Protein AF-A0A6A6DQ33-F1 (afdb_monomer)

Nearest PDB structures (foldseek):
  9dm1-assembly1_P  TM=4.005E-01  e=4.523E+00  Mycolicibacterium smegmatis MC2 155
  8d0k-assembly1_F  TM=3.112E-01  e=6.592E+00  Homo sapiens
  5b7j-assembly1_A  TM=2.727E-01  e=8.474E+00  Schizosaccharomyces pombe 972h-

Secondary structure (DSSP, 8-state):
-PPPPPTTPPPGGG-S--HHHHHHHHTT-----S-SSTT-SS-HHHHHTT----PPPGGGHHHHHHHHHHHHGGGS-TT----HHHHHHHHHHHHHHHHHHHHHHHHHHHTT--HHHHHHHTT-

Organism: NCBI:txid1314779

Foldseek 3Di:
DDDPAPPVDDDPVQQAAFLVCLVCLLVVDDDQFGCPDPPDQGTPRCVVVVHGGHGQDPVLVVLVVQLCVLCVVVVPDDDDDDDPVSSVSSNVSSVVSVVCCVVVVVVCVVVVHDPVNVVVVVPD

Solvent-accessible surface area (backbone atoms only — not comparable to full-atom values): 7362 Å² total; per-residue (Å²): 136,84,77,80,66,53,96,89,55,66,56,83,90,53,62,51,57,33,45,63,51,43,53,37,34,38,71,74,40,89,70,64,31,52,45,86,44,100,83,52,85,39,30,40,40,29,54,76,67,75,45,84,59,43,77,64,66,80,89,47,50,69,39,45,50,54,27,43,63,50,46,55,71,60,74,74,50,88,87,66,83,79,51,72,64,53,53,48,49,29,25,50,27,29,47,53,35,52,47,51,54,52,51,52,54,48,51,36,60,76,66,72,47,54,75,70,56,57,44,62,71,72,73,113

Mean predicted aligned error: 10.92 Å

Structure (mmCIF, N/CA/C/O backbone):
data_AF-A0A6A6DQ33-F1
#
_entry.id   AF-A0A6A6DQ33-F1
#
loop_
_atom_site.group_PDB
_atom_site.id
_atom_site.type_symbol
_atom_s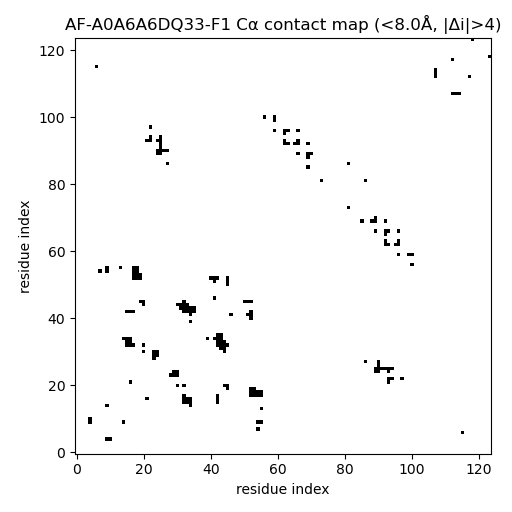ite.label_atom_id
_atom_site.label_alt_id
_atom_site.label_comp_id
_atom_site.label_asym_id
_atom_site.label_entity_id
_atom_site.label_seq_id
_atom_site.pdbx_PDB_ins_code
_atom_site.Cartn_x
_atom_site.Cartn_y
_atom_site.Cartn_z
_atom_site.occupancy
_atom_site.B_iso_or_equiv
_atom_site.auth_seq_id
_atom_site.auth_comp_id
_atom_site.auth_asym_id
_atom_site.auth_atom_id
_atom_site.pdbx_PDB_model_num
ATOM 1 N N . MET A 1 1 ? -12.518 -20.799 8.725 1.00 28.38 1 MET A N 1
ATOM 2 C CA . MET A 1 1 ? -12.391 -19.847 9.847 1.00 28.38 1 MET A CA 1
ATOM 3 C C . MET A 1 1 ? -11.138 -19.026 9.609 1.00 28.38 1 MET A C 1
ATOM 5 O O . MET A 1 1 ? -10.052 -19.588 9.668 1.00 28.38 1 MET A O 1
ATOM 9 N N . LEU A 1 2 ? -11.285 -17.757 9.228 1.00 30.23 2 LEU A N 1
ATOM 10 C CA . LEU A 1 2 ? -10.161 -16.832 9.081 1.00 30.23 2 LEU A CA 1
ATOM 11 C C . L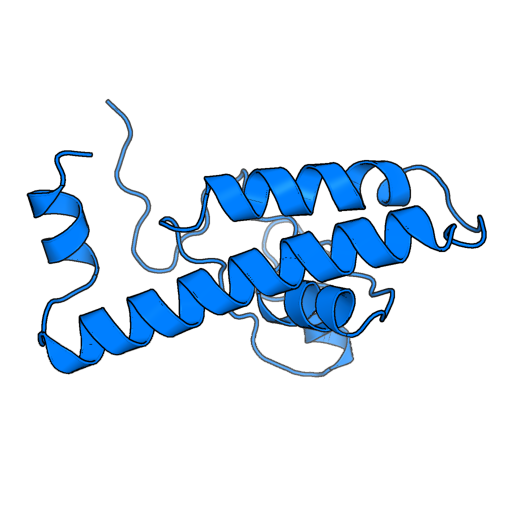EU A 1 2 ? -9.921 -16.198 10.451 1.00 30.23 2 LEU A C 1
ATOM 13 O O . LEU A 1 2 ? -10.821 -15.593 11.021 1.00 30.23 2 LEU A O 1
ATOM 17 N N . ILE A 1 3 ? -8.738 -16.422 11.016 1.00 31.08 3 ILE A N 1
ATOM 18 C CA . ILE A 1 3 ? -8.346 -15.833 12.297 1.00 31.08 3 ILE A CA 1
ATOM 19 C C . ILE A 1 3 ? -8.241 -14.312 12.085 1.00 31.08 3 ILE A C 1
ATOM 21 O O . ILE A 1 3 ? -7.546 -13.903 11.147 1.00 31.08 3 ILE A O 1
ATOM 25 N N . PRO A 1 4 ? -8.892 -13.473 12.916 1.00 37.91 4 PRO A N 1
ATOM 26 C CA . PRO A 1 4 ? -8.743 -12.028 12.829 1.00 37.91 4 PRO A CA 1
ATOM 27 C C . PRO A 1 4 ? -7.270 -11.688 13.018 1.00 37.91 4 PRO A C 1
ATOM 29 O O . PRO A 1 4 ? -6.649 -12.083 14.009 1.00 37.91 4 PRO A O 1
ATOM 32 N N . CYS A 1 5 ? -6.684 -10.998 12.044 1.00 41.97 5 CYS A N 1
ATOM 33 C CA . CYS A 1 5 ? -5.303 -10.572 12.169 1.00 41.97 5 CYS A CA 1
ATOM 34 C C . CYS A 1 5 ? -5.209 -9.566 13.329 1.00 41.97 5 CYS A C 1
ATOM 36 O O . CYS A 1 5 ? -6.021 -8.636 13.368 1.00 41.97 5 CYS A O 1
ATOM 38 N N . PRO A 1 6 ? -4.279 -9.739 14.288 1.00 38.22 6 PRO A N 1
ATOM 39 C CA . PRO A 1 6 ? -4.170 -8.829 15.413 1.00 38.22 6 PRO A CA 1
ATOM 40 C C . PRO A 1 6 ? -4.020 -7.381 14.930 1.00 38.22 6 PRO A C 1
ATOM 42 O O . PRO A 1 6 ? -3.307 -7.140 13.952 1.00 38.22 6 PRO A O 1
ATOM 45 N N . PRO A 1 7 ? -4.615 -6.398 15.621 1.00 42.41 7 PRO A N 1
ATOM 46 C CA . PRO A 1 7 ? -4.389 -4.992 15.321 1.00 42.41 7 PRO A CA 1
ATOM 47 C C . PRO A 1 7 ? -2.909 -4.707 15.585 1.00 42.41 7 PRO A C 1
ATOM 49 O O . PRO A 1 7 ? -2.514 -4.628 16.742 1.00 42.41 7 PRO A O 1
ATOM 52 N N . THR A 1 8 ? -2.101 -4.657 14.516 1.00 43.38 8 THR A N 1
ATOM 53 C CA . THR A 1 8 ? -0.626 -4.463 14.408 1.00 43.38 8 THR A CA 1
ATOM 54 C C . THR A 1 8 ? 0.106 -5.578 13.658 1.00 43.38 8 THR A C 1
ATOM 56 O O . THR A 1 8 ? 1.236 -5.353 13.223 1.00 43.38 8 THR A O 1
ATOM 59 N N . ALA A 1 9 ? -0.509 -6.742 13.452 1.00 42.81 9 ALA A N 1
ATOM 60 C CA . ALA A 1 9 ? 0.047 -7.782 12.602 1.00 42.81 9 ALA A CA 1
ATOM 61 C C . ALA A 1 9 ? -0.470 -7.586 11.174 1.00 42.81 9 ALA A C 1
ATOM 63 O O . ALA A 1 9 ? -1.669 -7.518 10.928 1.00 42.81 9 ALA A O 1
ATOM 64 N N . LEU A 1 10 ? 0.451 -7.451 10.227 1.00 50.44 10 LEU A N 1
ATOM 65 C CA . LEU A 1 10 ? 0.144 -7.555 8.807 1.00 50.44 10 LEU A CA 1
ATOM 66 C C . LEU A 1 10 ? 0.066 -9.062 8.498 1.00 50.44 10 LEU A C 1
ATOM 68 O O . LEU A 1 10 ? 1.026 -9.766 8.825 1.00 50.44 10 LEU A O 1
ATOM 72 N N . PRO A 1 11 ? -1.026 -9.594 7.918 1.00 49.78 11 PRO A N 1
ATOM 73 C CA . PRO A 1 11 ? -1.019 -10.952 7.368 1.00 49.78 11 PRO A CA 1
ATOM 74 C C . PRO A 1 11 ? 0.152 -11.078 6.382 1.00 49.78 11 PRO A C 1
ATOM 76 O O . PRO A 1 11 ? 0.503 -10.079 5.763 1.00 49.78 11 PRO A O 1
ATOM 79 N N . GLU A 1 12 ? 0.755 -12.256 6.206 1.00 45.94 12 GLU A N 1
ATOM 80 C CA . GLU A 1 12 ? 1.919 -12.465 5.311 1.00 45.94 12 GLU A CA 1
ATOM 81 C C . GLU A 1 12 ? 1.751 -11.843 3.908 1.00 45.94 12 GLU A C 1
ATOM 83 O O . GLU A 1 12 ? 2.718 -11.352 3.332 1.00 45.94 12 GLU A O 1
ATOM 88 N N . ALA A 1 13 ? 0.517 -11.747 3.399 1.00 46.16 13 ALA A N 1
ATOM 89 C CA . ALA A 1 13 ? 0.183 -11.070 2.141 1.00 46.16 13 ALA A CA 1
ATOM 90 C C . ALA A 1 13 ? 0.441 -9.542 2.126 1.00 46.16 13 ALA A C 1
ATOM 92 O O . ALA A 1 13 ? 0.576 -8.952 1.062 1.00 46.16 13 ALA A O 1
ATOM 93 N N . PHE A 1 14 ? 0.529 -8.891 3.288 1.00 53.31 14 PHE A N 1
ATOM 94 C CA . PHE A 1 14 ? 0.688 -7.439 3.453 1.00 53.31 14 PHE A CA 1
ATOM 95 C C . PHE A 1 14 ? 2.102 -7.036 3.907 1.00 53.31 14 PHE A C 1
ATOM 97 O O . PHE A 1 14 ? 2.353 -5.883 4.261 1.00 53.31 14 PHE A O 1
ATOM 104 N N . TRP A 1 15 ? 3.047 -7.978 3.895 1.00 62.41 15 TRP A N 1
ATOM 105 C CA . TRP A 1 15 ? 4.448 -7.764 4.276 1.00 62.41 15 TRP A CA 1
ATOM 106 C C . TRP A 1 15 ? 5.325 -7.225 3.148 1.00 62.41 15 TRP A C 1
ATOM 108 O O . TRP A 1 15 ? 6.547 -7.230 3.273 1.00 62.41 15 TRP A O 1
ATOM 118 N N . VAL A 1 16 ? 4.748 -6.767 2.036 1.00 69.44 16 VAL A N 1
ATOM 119 C CA . VAL A 1 16 ? 5.566 -6.334 0.898 1.00 69.44 16 VAL A CA 1
ATOM 120 C C . VAL A 1 16 ? 5.788 -4.825 0.892 1.00 69.44 16 VAL A C 1
ATOM 122 O O . VAL A 1 16 ? 6.915 -4.399 0.658 1.00 69.44 16 VAL A O 1
ATOM 125 N N . ILE A 1 17 ? 4.777 -4.014 1.234 1.00 80.06 17 ILE A N 1
ATOM 126 C CA . ILE A 1 17 ? 4.836 -2.542 1.188 1.00 80.06 17 ILE A CA 1
ATOM 127 C C . ILE A 1 17 ? 4.105 -1.890 2.374 1.00 80.06 17 ILE A C 1
ATOM 129 O O . ILE A 1 17 ? 3.120 -2.414 2.880 1.00 80.06 17 ILE A O 1
ATOM 133 N N . CYS A 1 18 ? 4.584 -0.726 2.831 1.00 86.19 18 CYS A N 1
ATOM 134 C CA . CYS A 1 18 ? 3.925 0.064 3.879 1.00 86.19 18 CYS A CA 1
ATOM 135 C C . CYS A 1 18 ? 3.156 1.263 3.295 1.00 86.19 18 CYS A C 1
ATOM 137 O O . CYS A 1 18 ? 3.450 1.718 2.185 1.00 86.19 18 CYS A O 1
ATOM 139 N N . LEU A 1 19 ? 2.239 1.850 4.074 1.00 85.62 19 LEU A N 1
ATOM 140 C CA . LEU A 1 19 ? 1.421 2.984 3.622 1.00 85.62 19 LEU A CA 1
ATOM 141 C C . LEU A 1 19 ? 2.277 4.181 3.165 1.00 85.62 19 LEU A C 1
ATOM 143 O O . LEU A 1 19 ? 1.967 4.823 2.167 1.00 85.62 19 LEU A O 1
ATOM 147 N N . ARG A 1 20 ? 3.410 4.452 3.829 1.00 87.62 20 ARG A N 1
ATOM 148 C CA . ARG A 1 20 ? 4.322 5.546 3.434 1.00 87.62 20 ARG A CA 1
ATOM 149 C C . ARG A 1 20 ? 4.970 5.319 2.073 1.00 87.62 20 ARG A C 1
ATOM 151 O O . ARG A 1 20 ? 5.145 6.268 1.315 1.00 87.62 20 ARG A O 1
ATOM 158 N N . SER A 1 21 ? 5.359 4.081 1.781 1.00 86.31 21 SER A N 1
ATOM 159 C CA . SER A 1 21 ? 5.921 3.714 0.482 1.00 86.31 21 SER A CA 1
ATOM 160 C C . SER A 1 21 ? 4.870 3.861 -0.612 1.00 86.31 21 SER A C 1
ATOM 162 O O . SER A 1 21 ? 5.149 4.470 -1.639 1.00 86.31 21 SER A O 1
ATOM 164 N N . MET A 1 22 ? 3.644 3.402 -0.360 1.00 87.31 22 MET A N 1
ATOM 165 C CA . MET A 1 22 ? 2.522 3.587 -1.282 1.00 87.31 22 MET A CA 1
ATOM 166 C C . MET A 1 22 ? 2.224 5.074 -1.532 1.00 87.31 22 MET A C 1
ATOM 168 O O . MET A 1 22 ? 2.073 5.495 -2.674 1.00 87.31 22 MET A O 1
ATOM 172 N N . GLN A 1 23 ? 2.229 5.913 -0.493 1.00 87.25 23 GLN A N 1
ATOM 173 C CA . GLN A 1 23 ? 2.059 7.363 -0.653 1.00 87.25 23 GLN A CA 1
ATOM 174 C C . GLN A 1 23 ? 3.188 7.991 -1.480 1.00 87.25 23 GLN A C 1
ATOM 176 O O . GLN A 1 23 ? 2.965 8.971 -2.191 1.00 87.25 23 GLN A O 1
ATOM 181 N N . ALA A 1 24 ? 4.406 7.448 -1.409 1.00 87.38 24 ALA A N 1
ATOM 182 C CA . ALA A 1 24 ? 5.499 7.888 -2.266 1.00 87.38 24 ALA A CA 1
ATOM 183 C C . ALA A 1 24 ? 5.221 7.552 -3.743 1.00 87.38 24 ALA A C 1
ATOM 185 O O . ALA A 1 24 ? 5.383 8.435 -4.588 1.00 87.38 24 ALA A O 1
ATOM 186 N N . PHE A 1 25 ? 4.697 6.357 -4.037 1.00 84.81 25 PHE A N 1
ATOM 187 C CA . PHE A 1 25 ? 4.216 5.995 -5.377 1.00 84.81 25 PHE A CA 1
ATOM 188 C C . PHE A 1 25 ? 3.073 6.896 -5.853 1.00 84.81 25 PHE A C 1
ATOM 190 O O . PHE A 1 25 ? 3.122 7.402 -6.970 1.00 84.81 25 PHE A O 1
ATOM 197 N N . GLY A 1 26 ? 2.105 7.210 -4.987 1.00 82.56 26 GLY A N 1
ATOM 198 C CA . GLY A 1 26 ? 1.033 8.165 -5.296 1.00 82.56 26 GLY A CA 1
ATOM 199 C C . GLY A 1 26 ? 1.536 9.578 -5.621 1.00 82.56 26 GLY A C 1
ATOM 200 O O . GLY A 1 26 ? 0.902 10.323 -6.363 1.00 82.56 26 GLY A O 1
ATOM 201 N N . ARG A 1 27 ? 2.726 9.944 -5.133 1.00 84.62 27 ARG A N 1
ATOM 202 C CA . ARG A 1 27 ? 3.420 11.194 -5.492 1.00 84.62 27 ARG A CA 1
ATOM 203 C C . ARG A 1 27 ? 4.258 11.072 -6.770 1.00 84.62 27 ARG A C 1
ATOM 205 O O . ARG A 1 27 ? 4.960 12.016 -7.119 1.00 84.62 27 ARG A O 1
ATOM 212 N N . GLY A 1 28 ? 4.199 9.936 -7.465 1.00 80.25 28 GLY A N 1
ATOM 213 C CA . GLY A 1 28 ? 4.992 9.638 -8.657 1.00 80.25 28 GLY A CA 1
ATOM 214 C C . GLY A 1 28 ? 6.454 9.308 -8.369 1.00 80.25 28 GLY A C 1
ATOM 215 O O . GLY A 1 28 ? 7.284 9.443 -9.260 1.00 80.25 28 GLY A O 1
ATOM 216 N N . ARG A 1 29 ? 6.804 8.929 -7.133 1.00 80.38 29 ARG A N 1
ATOM 217 C CA . ARG A 1 29 ? 8.171 8.521 -6.790 1.00 80.38 29 ARG A CA 1
ATOM 218 C C . ARG A 1 29 ? 8.286 7.007 -6.883 1.00 80.38 29 ARG A C 1
ATOM 220 O O . ARG A 1 29 ? 7.587 6.306 -6.155 1.00 80.38 29 ARG A O 1
ATOM 227 N N . ARG A 1 30 ? 9.226 6.513 -7.691 1.00 78.12 30 ARG A N 1
ATOM 228 C CA . ARG A 1 30 ? 9.696 5.128 -7.571 1.00 78.12 30 ARG A CA 1
ATOM 229 C C . ARG A 1 30 ? 10.487 4.998 -6.274 1.00 78.12 30 ARG A C 1
ATOM 231 O O . ARG A 1 30 ? 11.362 5.816 -5.984 1.00 78.12 30 ARG A O 1
ATOM 238 N N . VAL A 1 31 ? 10.152 4.000 -5.467 1.00 81.25 31 VAL A N 1
ATOM 239 C CA . VAL A 1 31 ? 10.822 3.747 -4.190 1.00 81.25 31 VAL A CA 1
ATOM 240 C C . VAL A 1 31 ? 11.118 2.268 -4.047 1.00 81.25 31 VAL A C 1
ATOM 242 O O . VAL A 1 31 ? 10.304 1.433 -4.415 1.00 81.25 31 VAL A O 1
ATOM 245 N N . ILE A 1 32 ? 12.258 1.934 -3.453 1.00 81.50 32 ILE A N 1
ATOM 246 C CA . ILE A 1 32 ? 12.539 0.555 -3.054 1.00 81.50 32 ILE A CA 1
ATOM 247 C C . ILE A 1 32 ? 11.772 0.304 -1.763 1.00 81.50 32 ILE A C 1
ATOM 249 O O . ILE A 1 32 ? 12.035 0.951 -0.749 1.00 81.50 32 ILE A O 1
ATOM 253 N N . PHE A 1 33 ? 10.801 -0.601 -1.791 1.00 79.50 33 PHE A N 1
ATOM 254 C CA . PHE A 1 33 ? 9.858 -0.772 -0.687 1.00 79.50 33 PHE A CA 1
ATOM 255 C C . PHE A 1 33 ? 9.816 -2.183 -0.099 1.00 79.50 33 PHE A C 1
ATOM 257 O O . PHE A 1 33 ? 9.220 -2.344 0.959 1.00 79.50 33 PHE A O 1
ATOM 264 N N . LYS A 1 34 ? 10.451 -3.185 -0.715 1.00 78.44 34 LYS A N 1
ATOM 265 C CA . LYS A 1 34 ? 10.491 -4.548 -0.162 1.00 78.44 34 LYS A CA 1
ATOM 266 C C . LYS A 1 34 ? 11.187 -4.566 1.206 1.00 78.44 34 LYS A C 1
ATOM 268 O O . LYS A 1 34 ? 12.031 -3.719 1.514 1.00 78.44 34 LYS A O 1
ATOM 273 N N . PHE A 1 35 ? 10.820 -5.514 2.064 1.00 75.75 35 PHE A N 1
ATOM 274 C CA . PHE A 1 35 ? 11.473 -5.692 3.360 1.00 75.75 35 PHE A CA 1
ATOM 275 C C . PHE A 1 35 ? 12.802 -6.424 3.172 1.00 75.75 35 PHE A C 1
ATOM 277 O O . PHE A 1 35 ? 12.847 -7.522 2.632 1.00 75.75 35 PHE A O 1
ATOM 284 N N . ASN A 1 36 ? 13.892 -5.831 3.664 1.00 69.94 36 ASN A N 1
ATOM 285 C CA . ASN A 1 36 ? 15.238 -6.390 3.484 1.00 69.94 36 ASN A CA 1
ATOM 286 C C . ASN A 1 36 ? 15.466 -7.709 4.244 1.00 69.94 36 ASN A C 1
ATOM 288 O O . ASN A 1 36 ? 16.427 -8.420 3.968 1.00 69.94 36 ASN A O 1
ATOM 292 N N . LYS A 1 37 ? 14.645 -8.006 5.261 1.00 69.88 37 LYS A N 1
ATOM 293 C CA . LYS A 1 37 ? 14.735 -9.219 6.085 1.00 69.88 37 LYS A CA 1
ATOM 294 C C . LYS A 1 37 ? 13.341 -9.681 6.492 1.00 69.88 37 LYS A C 1
ATOM 296 O O . LYS A 1 37 ? 12.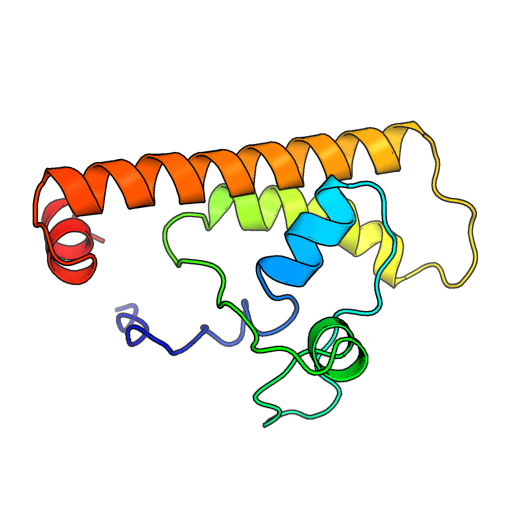497 -8.844 6.810 1.00 69.88 37 LYS A O 1
ATOM 301 N N . LEU A 1 38 ? 13.177 -10.998 6.615 1.00 60.91 38 LEU A N 1
ATOM 302 C CA . LEU A 1 38 ? 11.936 -11.691 6.996 1.00 60.91 38 LEU A CA 1
ATOM 303 C C . LEU A 1 38 ? 11.366 -11.292 8.369 1.00 60.91 38 LEU A C 1
ATOM 305 O O . LEU A 1 38 ? 10.210 -11.553 8.630 1.00 60.91 38 LEU A O 1
ATOM 309 N N . ASN A 1 39 ? 12.158 -10.643 9.230 1.00 65.38 39 ASN A N 1
ATOM 310 C CA . ASN A 1 39 ? 11.735 -10.131 10.544 1.00 65.38 39 ASN A CA 1
ATOM 311 C C . ASN A 1 39 ? 11.984 -8.618 10.690 1.00 65.38 39 ASN A C 1
ATOM 313 O O . ASN A 1 39 ? 12.089 -8.091 11.802 1.00 65.38 39 ASN A O 1
ATOM 317 N N . SER A 1 40 ? 12.176 -7.903 9.577 1.00 69.25 40 SER A N 1
ATOM 318 C CA . SER A 1 40 ? 12.412 -6.464 9.636 1.00 69.25 40 SER A CA 1
ATOM 319 C C . SER A 1 40 ? 11.133 -5.736 10.035 1.00 69.25 40 SER A C 1
ATOM 321 O O . SER A 1 40 ? 10.092 -5.885 9.409 1.00 69.25 40 SER A O 1
ATOM 323 N N . LYS A 1 41 ? 11.233 -4.858 11.036 1.00 75.06 41 LYS A N 1
ATOM 324 C CA . LYS A 1 41 ? 10.138 -3.951 11.420 1.00 75.06 41 LYS A CA 1
ATOM 325 C C . LYS A 1 41 ? 9.959 -2.787 10.438 1.00 75.06 41 LYS A C 1
ATOM 327 O O . LYS A 1 41 ? 9.031 -1.996 10.589 1.00 75.06 41 LYS A O 1
ATOM 332 N N . LYS A 1 42 ? 10.889 -2.627 9.488 1.00 81.25 42 LYS A N 1
ATOM 333 C CA . LYS A 1 42 ? 10.907 -1.537 8.511 1.00 81.25 42 LYS A CA 1
ATOM 334 C C . LYS A 1 42 ? 11.100 -2.066 7.093 1.00 81.25 42 LYS A C 1
ATOM 336 O O . LYS A 1 42 ? 11.946 -2.929 6.850 1.00 81.25 42 LYS A O 1
ATOM 341 N N . CYS A 1 43 ? 10.364 -1.483 6.158 1.00 83.62 43 CYS A N 1
ATOM 342 C CA . CYS A 1 43 ? 10.585 -1.662 4.733 1.00 83.62 43 CYS A CA 1
ATOM 343 C C . CYS A 1 43 ? 11.858 -0.922 4.278 1.00 83.62 43 CYS A C 1
ATOM 345 O O . CYS A 1 43 ? 12.350 -0.043 4.999 1.00 83.62 43 CYS A O 1
ATOM 347 N N . ALA A 1 44 ? 12.396 -1.240 3.094 1.00 83.31 44 ALA A N 1
ATOM 348 C CA . ALA A 1 44 ? 13.589 -0.574 2.558 1.00 83.31 44 ALA A CA 1
ATOM 349 C C . ALA A 1 44 ? 13.425 0.956 2.507 1.00 83.31 44 ALA A C 1
ATOM 351 O O . ALA A 1 44 ? 14.280 1.690 3.000 1.00 83.31 44 ALA A O 1
ATOM 352 N N . TYR A 1 45 ? 12.272 1.438 2.038 1.00 85.94 45 TYR A N 1
ATOM 353 C CA . TYR A 1 45 ? 11.973 2.866 1.944 1.00 85.94 45 TYR A CA 1
ATOM 354 C C . TYR A 1 45 ? 12.032 3.569 3.306 1.00 85.94 45 TYR A C 1
ATOM 356 O O . TYR A 1 45 ? 12.748 4.553 3.477 1.00 85.94 45 TYR A O 1
ATOM 364 N N . CYS A 1 46 ? 11.315 3.056 4.308 1.00 86.25 46 CYS A N 1
ATOM 365 C CA . CYS A 1 46 ? 11.319 3.643 5.649 1.00 86.25 46 CYS A CA 1
ATOM 366 C C . CYS A 1 46 ? 12.665 3.472 6.360 1.00 86.25 46 CYS A C 1
ATOM 368 O O . CYS A 1 46 ? 13.005 4.283 7.219 1.00 86.25 46 CYS A O 1
ATOM 370 N N . THR A 1 47 ? 13.441 2.446 6.007 1.00 86.25 47 THR A N 1
ATOM 371 C CA . THR A 1 47 ? 14.814 2.285 6.497 1.00 86.25 47 THR A CA 1
ATOM 372 C C . THR A 1 47 ? 15.701 3.415 5.982 1.00 86.25 47 THR A C 1
ATOM 374 O O . THR A 1 47 ? 16.360 4.064 6.789 1.00 86.25 47 THR A O 1
ATOM 377 N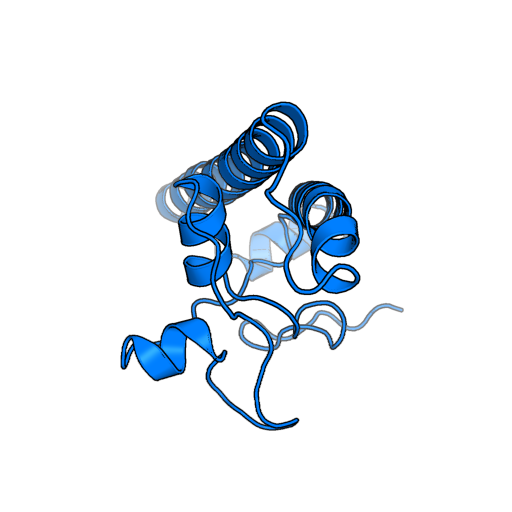 N . L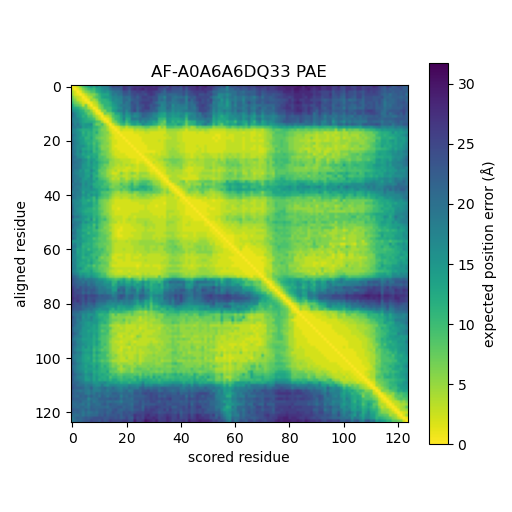EU A 1 48 ? 15.640 3.718 4.680 1.00 87.00 48 LEU A N 1
ATOM 378 C CA . LEU A 1 48 ? 16.381 4.828 4.066 1.00 87.00 48 LEU A CA 1
ATOM 379 C C . LEU A 1 48 ? 15.980 6.192 4.636 1.00 87.00 48 LEU A C 1
ATOM 381 O O . LEU A 1 48 ? 16.824 7.060 4.821 1.00 87.00 48 LEU A O 1
ATOM 385 N N . GLN A 1 49 ? 14.697 6.379 4.943 1.00 87.00 49 GLN A N 1
ATOM 386 C CA . GLN A 1 49 ? 14.179 7.630 5.506 1.00 87.00 49 GLN A CA 1
ATOM 387 C C . GLN A 1 49 ? 14.377 7.741 7.032 1.00 87.00 49 GLN A C 1
ATOM 389 O O . GLN A 1 49 ? 13.998 8.746 7.617 1.00 87.00 49 GLN A O 1
ATOM 394 N N . ASN A 1 50 ? 14.944 6.720 7.690 1.00 86.50 50 ASN A N 1
ATOM 395 C CA . ASN A 1 50 ? 15.037 6.588 9.151 1.00 86.50 50 ASN A CA 1
ATOM 396 C C . ASN A 1 50 ? 13.696 6.765 9.891 1.00 86.50 50 ASN A C 1
ATOM 398 O O . ASN A 1 50 ? 13.590 7.346 10.968 1.00 86.50 50 ASN A O 1
ATOM 402 N N . GLU A 1 51 ? 12.644 6.195 9.329 1.00 86.06 51 GLU A N 1
ATOM 403 C CA . GLU A 1 51 ? 11.274 6.498 9.713 1.00 86.06 51 GLU A CA 1
ATOM 404 C C . GLU A 1 51 ? 10.519 5.238 10.126 1.00 86.06 51 GLU A C 1
ATOM 406 O O . GLU A 1 51 ? 10.968 4.115 9.870 1.00 86.06 51 GLU A O 1
ATOM 411 N N . LYS A 1 52 ? 9.397 5.398 10.833 1.00 83.25 52 LYS A N 1
ATOM 412 C CA . LYS A 1 52 ? 8.561 4.250 11.218 1.00 83.25 52 LYS A CA 1
ATOM 413 C C . LYS A 1 52 ? 7.663 3.835 10.051 1.00 83.25 52 LYS A C 1
ATOM 415 O O . LYS A 1 52 ? 7.068 4.685 9.386 1.00 83.25 52 LYS A O 1
ATOM 420 N N . CYS A 1 53 ? 7.556 2.526 9.822 1.00 84.75 53 CYS A N 1
ATOM 421 C CA . CYS A 1 53 ? 6.560 1.975 8.910 1.00 84.75 53 CYS A CA 1
ATOM 422 C C . CYS A 1 53 ? 5.160 2.164 9.483 1.00 84.75 53 CYS A C 1
ATOM 424 O O . CYS A 1 53 ? 4.940 1.973 10.678 1.00 84.75 53 CYS A O 1
ATOM 426 N N . ILE A 1 54 ? 4.228 2.502 8.599 1.00 83.69 54 ILE A N 1
ATOM 427 C CA . ILE A 1 54 ? 2.804 2.533 8.908 1.00 83.69 54 ILE A CA 1
ATOM 428 C C . ILE A 1 54 ? 2.182 1.325 8.197 1.00 83.69 54 ILE A C 1
ATOM 430 O O . ILE A 1 54 ? 2.311 1.243 6.968 1.00 83.69 54 ILE A O 1
ATOM 434 N N . PRO A 1 55 ? 1.593 0.367 8.935 1.00 80.50 55 PRO A N 1
ATOM 435 C CA . PRO A 1 55 ? 0.946 -0.790 8.331 1.00 80.50 55 PRO A CA 1
ATOM 436 C C . PRO A 1 55 ? -0.251 -0.348 7.486 1.00 80.50 55 PRO A C 1
ATOM 438 O O . PRO A 1 55 ? -0.922 0.631 7.814 1.00 80.50 55 PRO A O 1
ATOM 441 N N . ILE A 1 56 ? -0.505 -1.070 6.396 1.00 80.31 56 ILE A N 1
ATOM 442 C CA . ILE A 1 56 ? -1.707 -0.865 5.588 1.00 80.31 56 ILE A CA 1
ATOM 443 C C . ILE A 1 56 ? -2.901 -1.423 6.376 1.00 80.31 56 ILE A C 1
ATOM 445 O O . ILE A 1 56 ? -2.829 -2.566 6.836 1.00 80.31 56 ILE A O 1
ATOM 449 N N . PRO A 1 57 ? -3.972 -0.637 6.587 1.00 78.19 57 PRO A N 1
ATOM 450 C CA . PRO A 1 57 ? -5.147 -1.123 7.298 1.00 78.19 57 PRO A CA 1
ATOM 451 C C . PRO A 1 57 ? -5.822 -2.297 6.575 1.00 78.19 57 PRO A C 1
ATOM 453 O O . PRO A 1 57 ? -5.871 -2.342 5.352 1.00 78.19 57 PRO A O 1
ATOM 456 N N . TRP A 1 58 ? -6.387 -3.243 7.326 1.00 74.81 58 TRP A N 1
ATOM 457 C CA . TRP A 1 58 ? -7.000 -4.453 6.757 1.00 74.81 58 TRP A CA 1
ATOM 458 C C . TRP A 1 58 ? -8.236 -4.170 5.886 1.00 74.81 58 TRP A C 1
ATOM 460 O O . TRP A 1 58 ? -8.542 -4.960 4.994 1.00 74.81 58 TRP A O 1
ATOM 470 N N . TYR A 1 59 ? -8.936 -3.062 6.148 1.00 74.81 59 TYR A N 1
ATOM 471 C CA . TYR A 1 59 ? -10.182 -2.688 5.478 1.00 74.81 59 TYR A CA 1
ATOM 472 C C . TYR A 1 59 ? -9.975 -2.087 4.082 1.00 74.81 59 TYR A C 1
ATOM 474 O O . TYR A 1 59 ? -10.945 -1.947 3.355 1.00 74.81 59 TYR A O 1
ATOM 482 N N . VAL A 1 60 ? -8.737 -1.757 3.686 1.00 75.94 60 VAL A N 1
ATOM 483 C CA . VAL A 1 60 ? -8.424 -1.263 2.327 1.00 75.94 60 VAL A CA 1
ATOM 484 C C . VAL A 1 60 ? -7.912 -2.366 1.404 1.00 75.94 60 VAL A C 1
ATOM 486 O O . VAL A 1 60 ? -7.010 -2.166 0.593 1.00 75.94 60 VAL A O 1
ATOM 489 N N . ARG A 1 61 ? -8.408 -3.592 1.596 1.00 75.69 61 ARG A N 1
ATOM 490 C CA . ARG A 1 61 ? -7.909 -4.780 0.891 1.00 75.69 61 ARG A CA 1
ATOM 491 C C . ARG A 1 61 ? -8.102 -4.673 -0.621 1.00 75.69 61 ARG A C 1
ATOM 493 O O . ARG A 1 61 ? -7.208 -5.071 -1.362 1.00 75.69 61 ARG A O 1
ATOM 500 N N . GLU A 1 62 ? -9.250 -4.173 -1.064 1.00 77.56 62 GLU A N 1
ATOM 501 C CA . GLU A 1 62 ? -9.599 -4.089 -2.486 1.00 77.56 62 GLU A CA 1
ATOM 502 C C . GLU A 1 62 ? -8.750 -3.032 -3.195 1.00 77.56 62 GLU A C 1
ATOM 504 O O . GLU A 1 62 ? -8.147 -3.298 -4.235 1.00 77.56 62 GLU A O 1
ATOM 509 N N . GLU A 1 63 ? -8.601 -1.861 -2.578 1.00 83.56 63 GLU A N 1
ATOM 510 C CA . GLU A 1 63 ? -7.756 -0.780 -3.077 1.00 83.56 63 GLU A CA 1
ATOM 511 C C . GLU A 1 63 ? -6.283 -1.181 -3.049 1.00 83.56 63 GLU A C 1
ATOM 513 O O . GLU A 1 63 ? -5.525 -0.837 -3.956 1.00 83.56 63 GLU A O 1
ATOM 518 N N . TYR A 1 64 ? -5.873 -1.940 -2.029 1.00 83.19 64 TYR A N 1
ATOM 519 C CA . TYR A 1 64 ? -4.536 -2.512 -1.960 1.00 83.19 64 TYR A CA 1
ATOM 520 C C . TYR A 1 64 ? -4.280 -3.495 -3.098 1.00 83.19 64 TYR A C 1
ATOM 522 O O . TYR A 1 64 ? -3.218 -3.423 -3.707 1.00 83.19 64 TYR A O 1
ATOM 530 N N . ALA A 1 65 ? -5.234 -4.369 -3.426 1.00 81.31 65 ALA A N 1
ATOM 531 C CA . ALA A 1 65 ? -5.100 -5.292 -4.548 1.00 81.31 65 ALA A CA 1
ATOM 532 C C . ALA A 1 65 ? -4.992 -4.545 -5.887 1.00 81.31 65 ALA A C 1
ATOM 534 O O . ALA A 1 65 ? -4.131 -4.876 -6.698 1.00 81.31 65 ALA A O 1
ATOM 535 N N . ALA A 1 66 ? -5.799 -3.498 -6.091 1.00 82.50 66 ALA A N 1
ATOM 536 C CA . ALA A 1 66 ? -5.727 -2.657 -7.286 1.00 82.50 66 ALA A CA 1
ATOM 537 C C . ALA A 1 66 ? -4.387 -1.910 -7.391 1.00 82.50 66 ALA A C 1
ATOM 539 O O . ALA A 1 66 ? -3.788 -1.845 -8.463 1.00 82.50 66 ALA A O 1
ATOM 540 N N . PHE A 1 67 ? -3.891 -1.373 -6.273 1.00 85.25 67 PHE A N 1
ATOM 541 C CA . PHE A 1 67 ? -2.567 -0.762 -6.215 1.00 85.25 67 PHE A CA 1
ATOM 542 C C . PHE A 1 67 ? -1.467 -1.784 -6.493 1.00 85.25 67 PHE A C 1
ATOM 544 O O . PHE A 1 67 ? -0.573 -1.494 -7.279 1.00 85.25 67 PHE A O 1
ATOM 551 N N . TRP A 1 68 ? -1.538 -2.964 -5.871 1.00 83.00 68 TRP A N 1
ATOM 552 C CA . TRP A 1 68 ? -0.558 -4.029 -6.044 1.00 83.00 68 TRP A CA 1
ATOM 553 C C . TRP A 1 68 ? -0.488 -4.474 -7.500 1.00 83.00 68 TRP A C 1
ATOM 555 O O . TRP A 1 68 ? 0.598 -4.482 -8.054 1.00 83.00 68 TRP A O 1
ATOM 565 N N . ALA A 1 69 ? -1.630 -4.722 -8.146 1.00 83.00 69 ALA A N 1
ATOM 566 C CA . ALA A 1 69 ? -1.685 -5.057 -9.567 1.00 83.00 69 ALA A CA 1
ATOM 567 C C . ALA A 1 69 ? -1.015 -3.990 -10.448 1.00 83.00 69 ALA A C 1
ATOM 569 O O . ALA A 1 69 ? -0.293 -4.333 -11.371 1.00 83.00 69 ALA A O 1
ATOM 570 N N . ALA A 1 70 ? -1.183 -2.705 -10.123 1.00 81.62 70 ALA A N 1
ATOM 571 C CA . ALA A 1 70 ? -0.559 -1.617 -10.875 1.00 81.62 70 ALA A CA 1
ATOM 572 C C . ALA A 1 70 ? 0.963 -1.494 -10.661 1.00 81.62 70 ALA A C 1
ATOM 574 O O . ALA A 1 70 ? 1.626 -0.831 -11.451 1.00 81.62 70 ALA A O 1
ATOM 575 N N . ILE A 1 71 ? 1.519 -2.059 -9.582 1.00 76.69 71 ILE A N 1
ATOM 576 C CA . ILE A 1 71 ? 2.962 -1.996 -9.294 1.00 76.69 71 ILE A CA 1
ATOM 577 C C . ILE A 1 71 ? 3.690 -3.332 -9.460 1.00 76.69 71 ILE A C 1
ATOM 579 O O . ILE A 1 71 ? 4.916 -3.317 -9.513 1.00 76.69 71 ILE A O 1
ATOM 583 N N . ASP A 1 72 ? 2.985 -4.465 -9.493 1.00 68.56 72 ASP A N 1
ATOM 584 C CA . ASP A 1 72 ? 3.586 -5.799 -9.627 1.00 68.56 72 ASP A CA 1
ATOM 585 C C . ASP A 1 72 ? 4.271 -5.943 -10.992 1.00 68.56 72 ASP A C 1
ATOM 587 O O . ASP A 1 72 ? 5.393 -6.444 -11.064 1.00 68.56 72 ASP A O 1
ATOM 591 N N . ASP A 1 73 ? 3.673 -5.351 -12.032 1.00 56.56 73 ASP A N 1
ATOM 592 C CA . ASP A 1 73 ? 4.261 -5.255 -13.374 1.00 56.56 73 ASP A CA 1
ATOM 593 C C . ASP A 1 73 ? 5.627 -4.532 -13.356 1.00 56.56 73 ASP A C 1
ATOM 595 O O . ASP A 1 73 ? 6.554 -4.917 -14.060 1.00 56.56 73 ASP A O 1
ATOM 599 N N . LEU A 1 74 ? 5.835 -3.574 -12.442 1.00 56.69 74 LEU A N 1
ATOM 600 C CA . LEU A 1 74 ? 7.092 -2.819 -12.322 1.00 56.69 74 LEU A CA 1
ATOM 601 C C . LEU A 1 74 ? 8.187 -3.507 -11.503 1.00 56.69 74 LEU A C 1
ATOM 603 O O . LEU A 1 74 ? 9.319 -3.024 -11.445 1.00 56.69 74 LEU A O 1
ATOM 607 N N . VAL A 1 75 ? 7.858 -4.570 -10.770 1.00 54.00 75 VAL A N 1
ATOM 608 C CA . VAL A 1 75 ? 8.820 -5.270 -9.905 1.00 54.00 75 VAL A CA 1
ATOM 609 C C . VAL A 1 75 ? 9.662 -6.274 -10.704 1.00 54.00 75 VAL A C 1
ATOM 611 O O . VAL A 1 75 ? 10.685 -6.738 -10.192 1.00 54.00 75 VAL A O 1
ATOM 614 N N . LEU A 1 76 ? 9.255 -6.594 -11.936 1.00 47.81 76 LEU A N 1
ATOM 615 C CA . LEU A 1 76 ? 9.914 -7.566 -12.810 1.00 47.81 76 LEU A CA 1
ATOM 616 C C . LEU A 1 76 ? 10.860 -6.937 -13.840 1.00 47.81 76 LEU A C 1
ATOM 618 O O . LEU A 1 76 ? 11.751 -7.630 -14.327 1.00 47.81 76 LEU A O 1
ATOM 622 N N . GLU A 1 77 ? 10.726 -5.642 -14.116 1.00 47.50 77 GLU A N 1
ATOM 623 C CA . GLU A 1 77 ? 11.530 -4.939 -15.116 1.00 47.50 77 GLU A CA 1
ATOM 624 C C . GLU A 1 77 ? 12.486 -3.961 -14.419 1.00 47.50 77 GLU A C 1
ATOM 626 O O . GLU A 1 77 ? 12.189 -2.790 -14.169 1.00 47.50 77 GLU A O 1
ATOM 631 N N . GLU A 1 78 ? 13.658 -4.471 -14.027 1.00 50.44 78 GLU A N 1
ATOM 632 C CA . GLU A 1 78 ? 14.776 -3.610 -13.643 1.00 50.44 78 GLU A CA 1
ATOM 633 C C . GLU A 1 78 ? 15.156 -2.724 -14.844 1.00 50.44 78 GLU A C 1
ATOM 635 O O . GLU A 1 78 ? 15.584 -3.219 -15.879 1.00 50.44 78 GLU A O 1
ATOM 640 N N . GLU A 1 79 ? 15.019 -1.406 -14.663 1.00 53.41 79 GLU A N 1
ATOM 641 C CA . GLU A 1 79 ? 15.519 -0.334 -15.544 1.00 53.41 79 GLU A CA 1
ATOM 642 C C . GLU A 1 79 ? 14.729 0.021 -16.821 1.00 53.41 79 GLU A C 1
ATOM 644 O O . GLU A 1 79 ? 15.269 0.742 -17.657 1.00 53.41 79 GLU A O 1
ATOM 649 N N . GLU A 1 80 ? 13.440 -0.316 -16.955 1.00 56.78 80 GLU A N 1
ATOM 650 C CA . GLU A 1 80 ? 12.610 0.314 -18.003 1.00 56.78 80 GLU A CA 1
ATOM 651 C C . GLU A 1 80 ? 11.940 1.616 -17.517 1.00 56.78 80 GLU A C 1
ATOM 653 O O . GLU A 1 80 ? 11.485 1.760 -16.368 1.00 56.78 80 GLU A O 1
ATOM 658 N N . GLU A 1 81 ? 11.974 2.638 -18.376 1.00 62.91 81 GLU A N 1
ATOM 659 C CA . GLU A 1 81 ? 11.365 3.946 -18.147 1.00 62.91 81 GLU A CA 1
ATOM 660 C C . GLU A 1 81 ? 9.843 3.756 -18.083 1.00 62.91 81 GLU A C 1
ATOM 662 O O . GLU A 1 81 ? 9.223 3.378 -19.067 1.00 62.91 81 GLU A O 1
ATOM 667 N N . MET A 1 82 ? 9.261 3.965 -16.897 1.00 65.56 82 MET A N 1
ATOM 668 C CA . MET A 1 82 ? 7.826 3.781 -16.635 1.00 65.56 82 MET A CA 1
ATOM 669 C C . MET A 1 82 ? 7.016 4.561 -17.660 1.00 65.56 82 MET A C 1
ATOM 671 O O . MET A 1 82 ? 7.216 5.779 -17.782 1.00 65.56 82 MET A O 1
ATOM 675 N N . ASP A 1 83 ? 6.079 3.903 -18.334 1.00 74.81 83 ASP A N 1
ATOM 676 C CA . ASP A 1 83 ? 5.225 4.626 -19.259 1.00 74.81 83 ASP A CA 1
ATOM 677 C C . ASP A 1 83 ? 4.316 5.608 -18.478 1.00 74.81 83 ASP A C 1
ATOM 679 O O . ASP A 1 83 ? 4.086 5.508 -17.262 1.00 74.81 83 ASP A O 1
ATOM 683 N N . LEU A 1 84 ? 3.822 6.642 -19.162 1.00 77.38 84 LEU A N 1
ATOM 684 C CA . LEU A 1 84 ? 2.980 7.656 -18.525 1.00 77.38 84 LEU A CA 1
ATOM 685 C C . LEU A 1 84 ? 1.653 7.074 -17.998 1.00 77.38 84 LEU A C 1
ATOM 687 O O . LEU A 1 84 ? 1.112 7.573 -17.009 1.00 77.38 84 LEU A O 1
ATOM 691 N N . GLU A 1 85 ? 1.123 6.052 -18.655 1.00 81.62 85 GLU A N 1
ATOM 692 C CA . GLU A 1 85 ? -0.125 5.367 -18.337 1.00 81.62 85 GLU A CA 1
ATOM 693 C C . GLU A 1 85 ? 0.004 4.499 -17.072 1.00 81.62 85 GLU A C 1
ATOM 695 O O . GLU A 1 85 ? -0.841 4.612 -16.181 1.00 81.62 85 GLU A O 1
ATOM 700 N N . GLU A 1 86 ? 1.112 3.778 -16.897 1.00 78.19 86 GLU A N 1
ATOM 701 C CA . GLU A 1 86 ? 1.502 3.067 -15.675 1.00 78.19 86 GLU A CA 1
ATOM 702 C C . GLU A 1 86 ? 1.625 4.033 -14.496 1.00 78.19 86 GLU A C 1
ATOM 704 O O . GLU A 1 86 ? 1.041 3.824 -13.427 1.00 78.19 86 GLU A O 1
ATOM 709 N N . ILE A 1 87 ? 2.312 5.167 -14.693 1.00 79.62 87 ILE A N 1
ATOM 710 C CA . ILE A 1 87 ? 2.417 6.215 -13.668 1.00 79.62 87 ILE A CA 1
ATOM 711 C C . ILE A 1 87 ? 1.031 6.712 -13.264 1.00 79.62 87 ILE A C 1
ATOM 713 O O . ILE A 1 87 ? 0.767 6.937 -12.077 1.00 79.62 87 ILE A O 1
ATOM 717 N N . ILE A 1 88 ? 0.144 6.932 -14.234 1.00 84.19 88 ILE A N 1
ATOM 718 C CA . ILE A 1 88 ? -1.220 7.395 -13.978 1.00 84.19 88 ILE A CA 1
ATOM 719 C C . ILE A 1 88 ? -2.017 6.326 -13.224 1.00 84.19 88 ILE A C 1
ATOM 721 O O . ILE A 1 88 ? -2.700 6.674 -12.256 1.00 84.19 88 ILE A O 1
ATOM 725 N N . ALA A 1 89 ? -1.920 5.055 -13.614 1.00 85.69 89 ALA A N 1
ATOM 726 C CA . ALA A 1 89 ? -2.606 3.943 -12.964 1.00 85.69 89 ALA A CA 1
ATOM 727 C C . ALA A 1 89 ? -2.183 3.812 -11.494 1.00 85.69 89 ALA A C 1
ATOM 729 O O . ALA A 1 89 ? -3.032 3.829 -10.597 1.00 85.69 89 ALA A O 1
ATOM 730 N N . ILE A 1 90 ? -0.876 3.824 -11.229 1.00 84.19 90 ILE A N 1
ATOM 731 C CA . ILE A 1 90 ? -0.311 3.752 -9.876 1.00 84.19 90 ILE A CA 1
ATOM 732 C C . ILE A 1 90 ? -0.748 4.944 -9.035 1.00 84.19 90 ILE A C 1
ATOM 734 O O . ILE A 1 90 ? -1.166 4.780 -7.887 1.00 84.19 90 ILE A O 1
ATOM 738 N N . LYS A 1 91 ? -0.693 6.160 -9.594 1.00 86.50 91 LYS A N 1
ATOM 739 C CA . LYS A 1 91 ? -1.143 7.367 -8.889 1.00 86.50 91 LYS A CA 1
ATOM 740 C C . LYS A 1 91 ? -2.622 7.296 -8.534 1.00 86.50 91 LYS A C 1
ATOM 742 O O . LYS A 1 91 ? -2.984 7.650 -7.413 1.00 86.50 91 LYS A O 1
ATOM 747 N N . ARG A 1 92 ? -3.471 6.837 -9.457 1.00 87.56 92 ARG A N 1
ATOM 748 C CA . ARG A 1 92 ? -4.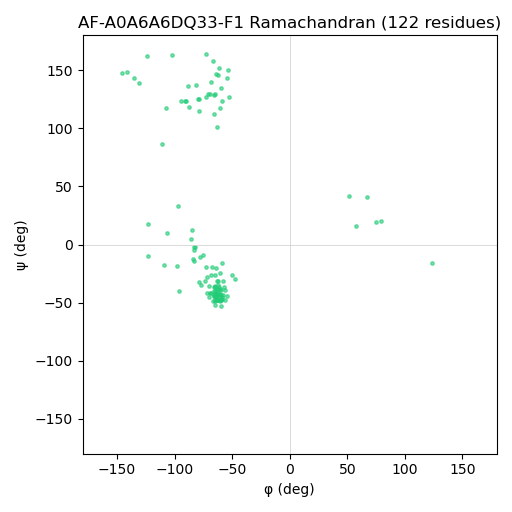914 6.680 -9.225 1.00 87.56 92 ARG A CA 1
ATOM 749 C C . ARG A 1 92 ? -5.191 5.654 -8.133 1.00 87.56 92 ARG A C 1
ATOM 751 O O . ARG A 1 92 ? -5.938 5.962 -7.208 1.00 87.56 92 ARG A O 1
ATOM 758 N N . ALA A 1 93 ? -4.555 4.487 -8.199 1.00 86.25 93 ALA A N 1
ATOM 759 C CA . ALA A 1 93 ? -4.741 3.431 -7.210 1.00 86.25 93 ALA A CA 1
ATOM 760 C C . ALA A 1 93 ? -4.237 3.853 -5.820 1.00 86.25 93 ALA A C 1
ATOM 762 O O . ALA A 1 93 ? -4.951 3.717 -4.828 1.00 86.25 93 ALA A O 1
ATOM 763 N N . ALA A 1 94 ? -3.052 4.466 -5.746 1.00 86.62 94 ALA A N 1
ATOM 764 C CA . ALA A 1 94 ? -2.509 4.989 -4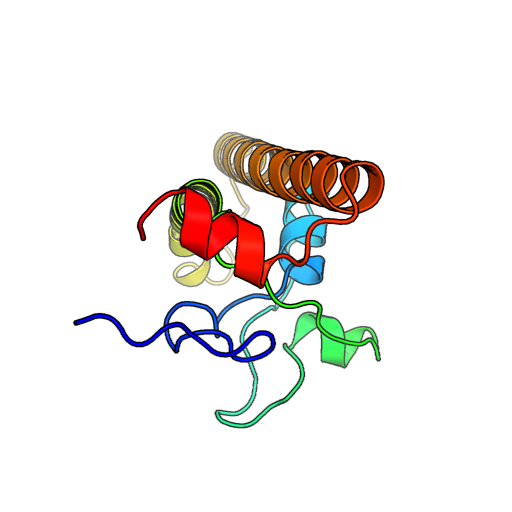.494 1.00 86.62 94 ALA A CA 1
ATOM 765 C C . ALA A 1 94 ? -3.390 6.099 -3.897 1.00 86.62 94 ALA A C 1
ATOM 767 O O . ALA A 1 94 ? -3.556 6.166 -2.680 1.00 86.62 94 ALA A O 1
ATOM 768 N N . TYR A 1 95 ? -3.968 6.965 -4.736 1.00 87.94 95 TYR A N 1
ATOM 769 C CA . TYR A 1 95 ? -4.884 8.016 -4.293 1.00 87.94 95 TYR A CA 1
ATOM 770 C C . TYR A 1 95 ? -6.209 7.453 -3.768 1.00 87.94 95 TYR A C 1
ATOM 772 O O . TYR A 1 95 ? -6.698 7.913 -2.737 1.00 87.94 95 TYR A O 1
ATOM 780 N N . ALA A 1 96 ? -6.778 6.450 -4.443 1.00 86.62 96 ALA A N 1
ATOM 781 C CA . ALA A 1 96 ? -7.983 5.766 -3.982 1.00 86.62 96 ALA A CA 1
ATOM 782 C C . ALA A 1 96 ? -7.760 5.131 -2.601 1.00 86.62 96 ALA A C 1
ATOM 784 O O . ALA A 1 96 ? -8.527 5.391 -1.676 1.00 86.62 96 ALA A O 1
ATOM 785 N N . LEU A 1 97 ? -6.651 4.405 -2.433 1.00 85.56 97 LEU A N 1
ATOM 786 C CA . LEU A 1 97 ? -6.291 3.777 -1.163 1.00 85.56 97 LEU A CA 1
ATOM 787 C C . LEU A 1 97 ? -6.076 4.815 -0.049 1.00 85.56 97 LEU A C 1
ATOM 789 O O . LEU A 1 97 ? -6.652 4.688 1.032 1.00 85.56 97 LEU A O 1
ATOM 793 N N . ASP A 1 98 ? -5.304 5.878 -0.309 1.00 87.44 98 ASP A N 1
ATOM 794 C CA . ASP A 1 98 ? -5.071 6.953 0.669 1.00 87.44 98 ASP A CA 1
ATOM 795 C C . ASP A 1 98 ? -6.380 7.635 1.096 1.00 87.44 98 ASP A C 1
ATOM 797 O O . ASP A 1 98 ? -6.584 7.922 2.278 1.00 87.44 98 ASP A O 1
ATOM 801 N N . ASN A 1 99 ? -7.302 7.840 0.152 1.00 87.19 99 ASN A N 1
ATOM 802 C CA . ASN A 1 99 ? -8.612 8.409 0.437 1.00 87.19 99 ASN A CA 1
ATOM 803 C C . ASN A 1 99 ? -9.443 7.526 1.359 1.00 87.19 99 ASN A C 1
ATOM 805 O O . ASN A 1 99 ? -9.988 8.049 2.330 1.00 87.19 99 ASN A O 1
ATOM 809 N N . VAL A 1 100 ? -9.528 6.222 1.090 1.00 83.50 100 VAL A N 1
ATOM 810 C CA . VAL A 1 100 ? -10.303 5.302 1.932 1.00 83.50 100 VAL A CA 1
ATOM 811 C C . VAL A 1 100 ? -9.700 5.240 3.330 1.00 83.50 100 VAL A C 1
ATOM 813 O O . VAL A 1 100 ? -10.421 5.404 4.311 1.00 83.50 100 VAL A O 1
ATOM 816 N N . VAL A 1 101 ? -8.371 5.140 3.452 1.00 83.56 101 VAL A N 1
ATOM 817 C CA . VAL A 1 101 ? -7.702 5.206 4.763 1.00 83.56 101 VAL A CA 1
ATOM 818 C C . VAL A 1 101 ? -8.055 6.500 5.488 1.00 83.56 101 VAL A C 1
ATOM 820 O O . VAL A 1 101 ? -8.416 6.465 6.664 1.00 83.56 101 VAL A O 1
ATOM 823 N N . ARG A 1 102 ? -7.974 7.648 4.812 1.00 86.00 102 ARG A N 1
ATOM 824 C CA . ARG A 1 102 ? -8.239 8.954 5.422 1.00 86.00 102 ARG A CA 1
ATOM 825 C C . ARG A 1 102 ? -9.693 9.107 5.867 1.00 86.00 102 ARG A C 1
ATOM 827 O O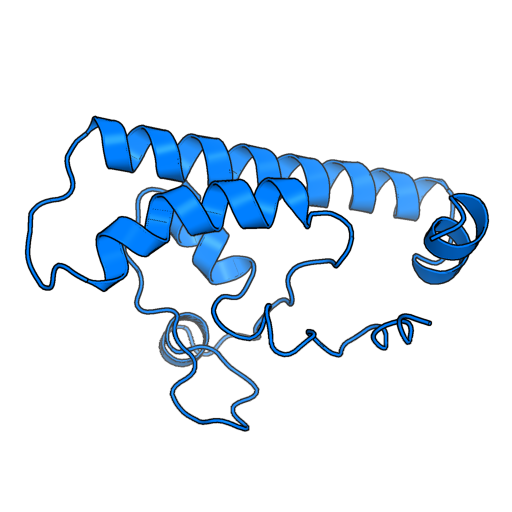 . ARG A 1 102 ? -9.920 9.531 6.998 1.00 86.00 102 ARG A O 1
ATOM 834 N N . VAL A 1 103 ? -10.651 8.776 5.002 1.00 84.06 103 VAL A N 1
ATOM 835 C CA . VAL A 1 103 ? -12.089 8.904 5.280 1.00 84.06 103 VAL A CA 1
ATOM 836 C C . VAL A 1 103 ? -12.489 7.960 6.406 1.00 84.06 103 VAL A C 1
ATOM 838 O O . VAL A 1 103 ? -13.009 8.421 7.418 1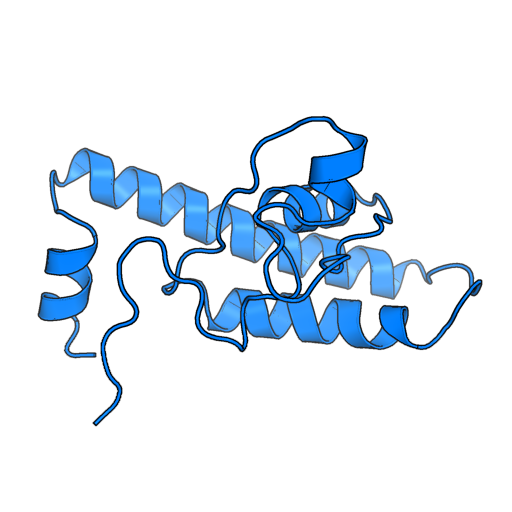.00 84.06 103 VAL A O 1
ATOM 841 N N . THR A 1 104 ? -12.150 6.674 6.299 1.00 77.38 104 THR A N 1
ATOM 842 C CA . THR A 1 104 ? -12.497 5.672 7.313 1.00 77.38 104 THR A CA 1
ATOM 843 C C . THR A 1 104 ? -11.836 5.982 8.654 1.00 77.38 104 THR A C 1
ATOM 845 O O . THR A 1 104 ? -12.480 5.896 9.696 1.00 77.38 104 THR A O 1
ATOM 848 N N . THR A 1 105 ? -10.581 6.447 8.655 1.00 78.00 105 THR A N 1
ATOM 849 C CA . THR A 1 105 ? -9.912 6.882 9.894 1.00 78.00 105 THR A CA 1
ATOM 850 C C . THR A 1 105 ? -10.583 8.113 10.515 1.00 78.00 105 THR A C 1
ATOM 852 O O . THR A 1 105 ? -10.621 8.219 11.740 1.00 78.00 105 THR A O 1
ATOM 855 N N . SER A 1 106 ? -11.101 9.050 9.711 1.00 80.19 106 SER A N 1
ATOM 856 C CA . SER A 1 106 ? -11.865 10.200 10.224 1.00 80.19 106 SER A CA 1
ATOM 857 C C . SER A 1 106 ? -13.184 9.744 10.837 1.00 80.19 106 SER A C 1
ATOM 859 O O . SER A 1 106 ? -13.469 10.076 11.984 1.00 80.19 106 SER A O 1
ATOM 861 N N . MET A 1 107 ? -13.930 8.899 10.120 1.00 75.62 107 MET A N 1
ATOM 862 C CA . MET A 1 107 ? -15.210 8.366 10.585 1.00 75.62 107 MET A CA 1
ATOM 863 C C . MET A 1 107 ? -15.061 7.594 11.898 1.00 75.62 107 MET A C 1
ATOM 865 O O . MET A 1 107 ? -15.807 7.849 12.836 1.00 75.62 107 MET A O 1
ATOM 869 N N . MET A 1 108 ? -14.050 6.724 12.009 1.00 73.50 108 MET A N 1
ATOM 870 C CA . MET A 1 108 ? -13.768 5.970 13.239 1.00 73.50 108 MET A CA 1
ATOM 871 C C . MET A 1 108 ? -13.410 6.876 14.427 1.00 73.50 108 MET A C 1
ATOM 873 O O . MET A 1 108 ? -13.768 6.580 15.567 1.00 73.50 108 MET A O 1
ATOM 877 N N . LYS A 1 109 ? -12.709 7.993 14.182 1.00 74.62 109 LYS A N 1
ATOM 878 C CA . LYS A 1 109 ? -12.397 8.980 15.229 1.00 74.62 109 LYS A CA 1
ATOM 879 C C . LYS A 1 109 ? -13.641 9.726 15.697 1.00 74.62 109 LYS A C 1
ATOM 881 O O . LYS A 1 109 ? -13.787 9.952 16.893 1.00 74.62 109 LYS A O 1
ATOM 886 N N . GLU A 1 110 ? -14.510 10.112 14.769 1.00 73.75 110 GLU A N 1
ATOM 887 C CA . GLU A 1 110 ? -15.744 10.848 15.061 1.00 73.75 110 GLU A CA 1
ATOM 888 C C . GLU A 1 110 ? -16.778 9.977 15.782 1.00 73.75 110 GLU A C 1
ATOM 890 O O . GLU A 1 110 ? -17.464 10.454 16.683 1.00 73.75 110 GLU A O 1
ATOM 895 N N . SER A 1 111 ? -16.854 8.690 15.442 1.00 64.56 111 SER A N 1
ATOM 896 C CA . SER A 1 111 ? -17.798 7.749 16.048 1.00 64.56 111 SER A CA 1
ATOM 897 C C . SER A 1 111 ? -17.323 7.164 17.385 1.00 64.56 111 SER A C 1
ATOM 899 O O . SER A 1 111 ? -18.057 6.395 18.010 1.00 64.56 111 SER A O 1
ATOM 901 N N . GLY A 1 112 ? -16.092 7.468 17.821 1.00 62.44 112 GLY A N 1
ATOM 902 C CA . GLY A 1 112 ? -15.479 6.893 19.027 1.00 62.44 112 GLY A CA 1
ATOM 903 C C . GLY A 1 112 ? -15.395 5.361 19.005 1.00 62.44 112 GLY A C 1
ATOM 904 O O . GLY A 1 112 ? -15.245 4.733 20.052 1.00 62.44 112 GLY A O 1
ATOM 905 N N . THR A 1 113 ? -15.552 4.750 17.829 1.00 56.94 113 THR A N 1
ATOM 906 C CA . THR A 1 113 ? -15.666 3.302 17.668 1.00 56.94 113 THR A CA 1
ATOM 907 C C . THR A 1 113 ? -14.275 2.720 17.477 1.00 56.94 113 THR A C 1
ATOM 909 O O . THR A 1 113 ? -13.546 3.118 16.569 1.00 56.94 113 THR A O 1
ATOM 912 N N . ASP A 1 114 ? -13.900 1.772 18.335 1.00 57.78 114 ASP A N 1
ATOM 913 C CA . ASP A 1 114 ? -12.659 1.023 18.165 1.00 57.78 114 ASP A CA 1
ATOM 914 C C . ASP A 1 114 ? -12.694 0.287 16.805 1.00 57.78 114 ASP A C 1
ATOM 916 O O . ASP A 1 114 ? -13.720 -0.326 16.481 1.00 57.78 114 ASP A O 1
ATOM 920 N N . PRO A 1 115 ? -11.617 0.320 15.995 1.00 55.12 115 PRO A N 1
ATOM 921 C CA . PRO A 1 115 ? -11.540 -0.395 14.719 1.00 55.12 115 PRO A CA 1
ATOM 922 C C . PRO A 1 115 ? -11.925 -1.882 14.801 1.00 55.12 115 PRO A C 1
ATOM 924 O O . PRO A 1 115 ? -12.380 -2.453 13.810 1.00 55.12 115 PRO A O 1
ATOM 927 N N . LEU A 1 116 ? -11.768 -2.507 15.973 1.00 54.81 116 LEU A N 1
ATOM 928 C CA . LEU A 1 116 ? -12.177 -3.887 16.242 1.00 54.81 116 LEU A CA 1
ATOM 929 C C . LEU A 1 116 ? -13.698 -4.057 16.371 1.00 54.81 116 LEU A C 1
ATOM 931 O O . LEU A 1 116 ? -14.233 -5.103 16.014 1.00 54.81 116 LEU A O 1
ATOM 935 N N . VAL A 1 117 ? -14.403 -3.038 16.862 1.00 53.62 117 VAL A N 1
ATOM 936 C CA . VAL A 1 117 ? -15.865 -3.057 17.031 1.00 53.62 117 VAL A CA 1
ATOM 937 C C . VAL A 1 117 ? -16.567 -2.856 15.688 1.00 53.62 117 VAL A C 1
ATOM 939 O O . VAL A 1 117 ? -17.589 -3.489 15.437 1.00 53.62 117 VAL A O 1
ATOM 942 N N . PHE A 1 118 ? -15.993 -2.048 14.792 1.00 52.72 118 PHE A N 1
ATOM 943 C CA . PHE A 1 118 ? -16.523 -1.881 13.434 1.00 52.72 118 PHE A CA 1
ATOM 944 C C . PHE A 1 118 ? -16.415 -3.179 12.613 1.00 52.72 118 PHE A C 1
ATOM 946 O O . PHE A 1 118 ? -17.367 -3.559 11.938 1.00 52.72 118 PHE A O 1
ATOM 953 N N . ALA A 1 119 ? -15.304 -3.916 12.747 1.00 51.59 119 ALA A N 1
ATOM 954 C CA . ALA A 1 119 ? -15.124 -5.223 12.103 1.00 51.59 119 ALA A CA 1
ATOM 955 C C . ALA A 1 119 ? -16.171 -6.262 12.553 1.00 51.59 119 ALA A C 1
ATOM 957 O O . ALA A 1 119 ? -16.673 -7.032 11.741 1.00 51.59 119 ALA A O 1
ATOM 958 N N . LEU A 1 120 ? -16.530 -6.253 13.843 1.00 51.84 120 LEU A N 1
ATOM 959 C CA . LEU A 1 120 ? -17.535 -7.156 14.413 1.00 51.84 120 LEU A CA 1
ATOM 960 C C . LEU A 1 120 ? -18.971 -6.825 13.975 1.00 51.84 120 LEU A C 1
ATOM 962 O O . LEU A 1 120 ? -19.806 -7.726 13.931 1.00 51.84 120 LEU A O 1
ATOM 966 N N . LEU A 1 121 ? -19.270 -5.559 13.667 1.00 49.72 121 LEU A N 1
ATOM 967 C CA . LEU A 1 121 ? -20.602 -5.119 13.232 1.00 49.72 121 LEU A CA 1
ATOM 968 C C . LEU A 1 121 ? -20.886 -5.438 11.759 1.00 49.72 121 LEU A C 1
ATOM 970 O O . LEU A 1 121 ? -22.026 -5.736 11.417 1.00 49.72 121 LEU A O 1
ATOM 974 N N . GLU A 1 122 ? -19.857 -5.423 10.912 1.00 48.78 122 GLU A N 1
ATOM 975 C CA . GLU A 1 122 ? -19.964 -5.733 9.477 1.00 48.78 122 GLU A CA 1
ATOM 976 C C . GLU A 1 122 ? -19.935 -7.249 9.178 1.00 48.78 122 GLU A C 1
ATOM 978 O O . GLU A 1 122 ? -20.103 -7.656 8.032 1.00 48.78 122 GLU A O 1
ATOM 983 N N . GLY A 1 123 ? -19.774 -8.109 10.195 1.00 43.78 123 GLY A N 1
ATOM 984 C CA . GLY A 1 123 ? -19.923 -9.562 10.046 1.00 43.78 123 GLY A CA 1
ATOM 985 C C . GLY A 1 123 ? -18.858 -10.233 9.170 1.00 43.78 123 GLY A C 1
ATOM 986 O O . GLY A 1 123 ? -19.196 -11.128 8.393 1.00 43.78 123 GLY A O 1
ATOM 987 N N . ILE A 1 124 ? -17.591 -9.816 9.299 1.00 41.84 124 ILE A N 1
ATOM 988 C CA . ILE A 1 124 ? -16.423 -10.461 8.666 1.00 41.84 124 ILE A CA 1
ATOM 989 C C . ILE A 1 124 ? -15.635 -11.274 9.696 1.00 41.84 124 ILE A C 1
ATOM 991 O O . ILE A 1 124 ? -15.315 -10.721 10.772 1.00 41.84 124 ILE A O 1
#

Radius of gyration: 15.39 Å; Cα contacts (8 Å, |Δi|>4): 107; chains: 1; bounding box: 37×31×38 Å

pLDDT: mean 71.17, std 16.06, range [28.38, 87.94]

Sequence (124 aa):
MLIPCPPTALPEAFWVICLRSMQAFGRGRRVIFKFNKLNSKKCAYCTLQNEKCIPIPWYVREEYAAFWAAIDDLVLEEEEEMDLEEIIAIKRAAYALDNVVRVTTSMMKESGTDPLVFALLEGI